Protein AF-A0A416F1U1-F1 (afdb_monomer_lite)

Secondary structure (DSSP, 8-state):
-TTSGGGEEEETT-SSHHHHHHHHHHTS-TT----HHHHTT--HHHHHHHHHHHS-EEEEBTEEEEE--

Foldseek 3Di:
DPPQPVQKDFQQVAQALLSVLLCVQDPVCVVHHDPPVCSVVDPSVVVSVVCVVVFPWDHDPRGIMTGHD

Radius of gyration: 12.72 Å; chains: 1; bounding box: 35×28×27 Å

Sequence (69 aa):
LCEHEDDIICHSGCDDMADVARYYLEESGQLGELPAHLQNYIDYAAYGRDMELEGTFVVTNHGVYEILR

Structure (mmCIF, N/CA/C/O backbone):
data_AF-A0A416F1U1-F1
#
_entry.id   AF-A0A416F1U1-F1
#
loop_
_atom_site.group_PDB
_atom_site.id
_atom_site.type_symbol
_atom_site.label_atom_id
_atom_site.label_alt_id
_atom_site.label_comp_id
_atom_site.label_asym_id
_atom_site.label_entity_id
_atom_site.label_seq_id
_atom_site.pdbx_PDB_ins_code
_atom_site.Cartn_x
_atom_site.Cartn_y
_atom_site.Cartn_z
_atom_site.occupancy
_atom_site.B_iso_or_equiv
_atom_site.auth_seq_id
_atom_site.auth_comp_id
_atom_site.auth_asym_id
_atom_site.auth_atom_id
_atom_site.pdbx_PDB_model_num
ATOM 1 N N . LEU A 1 1 ? 19.338 -6.538 -14.589 1.00 56.03 1 LEU A N 1
ATOM 2 C CA . LEU A 1 1 ? 18.675 -6.908 -13.315 1.00 56.03 1 LEU A CA 1
ATOM 3 C C . LEU A 1 1 ? 19.198 -6.051 -12.158 1.00 56.03 1 LEU A C 1
ATOM 5 O O . LEU A 1 1 ? 18.361 -5.454 -11.516 1.00 56.03 1 LEU A O 1
ATOM 9 N N . CYS A 1 2 ? 20.517 -5.877 -11.961 1.00 60.00 2 CYS A N 1
ATOM 10 C CA . CYS A 1 2 ? 21.082 -4.998 -10.906 1.00 60.00 2 CYS A CA 1
ATOM 11 C C . CYS A 1 2 ? 21.054 -3.474 -11.158 1.00 60.00 2 CYS A C 1
ATOM 13 O O . CYS A 1 2 ? 21.483 -2.733 -10.289 1.00 60.00 2 CYS A O 1
ATOM 15 N N . GLU A 1 3 ? 20.620 -2.976 -12.317 1.00 70.94 3 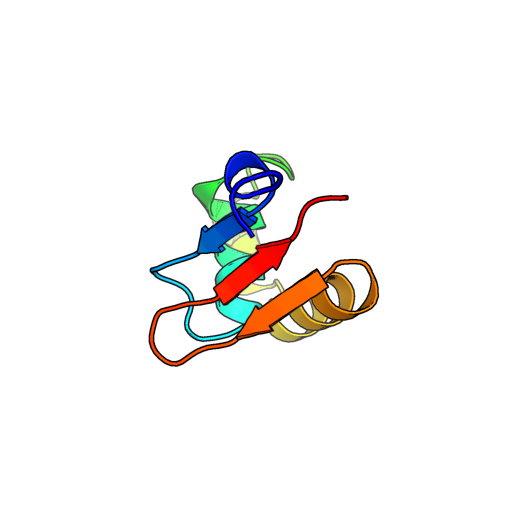GLU A N 1
ATOM 16 C CA . GLU A 1 3 ? 20.662 -1.522 -12.588 1.00 70.94 3 GLU A CA 1
ATOM 17 C C . GLU A 1 3 ? 19.471 -0.749 -11.998 1.00 70.94 3 GLU A C 1
ATOM 19 O O . GLU A 1 3 ? 19.525 0.471 -11.950 1.00 70.94 3 GLU A O 1
ATOM 24 N N . HIS A 1 4 ? 18.431 -1.451 -11.532 1.00 75.12 4 HIS A N 1
ATOM 25 C CA . HIS A 1 4 ? 17.160 -0.871 -11.071 1.00 75.12 4 HIS A CA 1
ATOM 26 C C . HIS A 1 4 ? 16.731 -1.402 -9.698 1.00 75.12 4 HIS A C 1
ATOM 28 O O . HIS A 1 4 ? 15.553 -1.388 -9.362 1.00 75.12 4 HIS A O 1
ATOM 34 N N . GLU A 1 5 ? 17.662 -1.954 -8.916 1.00 74.12 5 GLU A N 1
ATOM 35 C CA . GLU A 1 5 ? 17.334 -2.483 -7.584 1.00 74.12 5 GLU A CA 1
ATOM 36 C C . GLU A 1 5 ? 16.863 -1.365 -6.641 1.00 74.12 5 GLU A C 1
ATOM 38 O O . GLU A 1 5 ? 15.911 -1.561 -5.891 1.00 74.12 5 GLU A O 1
ATOM 43 N N . ASP A 1 6 ? 17.453 -0.172 -6.767 1.00 81.19 6 ASP A N 1
ATOM 44 C CA . ASP A 1 6 ? 17.060 1.028 -6.019 1.00 81.19 6 ASP A CA 1
ATOM 45 C C . ASP A 1 6 ? 15.666 1.559 -6.414 1.00 81.19 6 ASP A C 1
ATOM 47 O O . ASP A 1 6 ? 15.065 2.329 -5.666 1.00 81.19 6 ASP A O 1
ATOM 51 N N . ASP A 1 7 ? 15.130 1.120 -7.560 1.00 88.12 7 ASP A N 1
ATOM 52 C CA 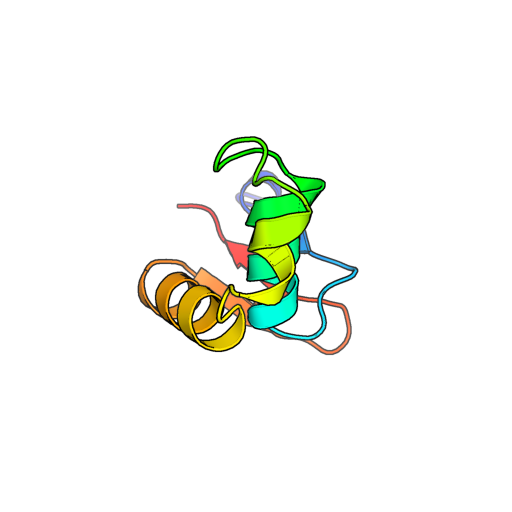. ASP A 1 7 ? 13.806 1.507 -8.055 1.00 88.12 7 ASP A CA 1
ATOM 53 C C . ASP A 1 7 ? 12.697 0.576 -7.527 1.00 88.12 7 ASP A C 1
ATOM 55 O O . ASP A 1 7 ? 11.541 0.701 -7.927 1.00 88.12 7 ASP A O 1
ATOM 59 N N . ILE A 1 8 ? 13.012 -0.387 -6.651 1.00 90.25 8 ILE A N 1
ATOM 60 C CA . ILE A 1 8 ? 12.035 -1.343 -6.116 1.00 90.25 8 ILE A CA 1
ATOM 61 C C . ILE A 1 8 ? 11.793 -1.077 -4.629 1.00 90.25 8 ILE A C 1
ATOM 63 O O . ILE A 1 8 ? 12.678 -1.261 -3.793 1.00 90.25 8 ILE A O 1
ATOM 67 N N . ILE A 1 9 ? 10.554 -0.732 -4.274 1.00 91.25 9 ILE A N 1
ATOM 68 C CA . ILE A 1 9 ? 10.106 -0.666 -2.879 1.00 91.25 9 ILE A CA 1
ATOM 69 C C . ILE A 1 9 ? 9.517 -2.022 -2.480 1.00 91.25 9 ILE A C 1
ATOM 71 O O . ILE A 1 9 ? 8.676 -2.584 -3.180 1.00 91.25 9 ILE A O 1
ATOM 75 N N . CYS A 1 10 ? 9.951 -2.551 -1.335 1.00 92.69 10 CYS A N 1
ATOM 76 C CA . CYS A 1 10 ? 9.446 -3.798 -0.765 1.00 92.69 10 CYS A CA 1
ATOM 77 C C . CYS A 1 10 ? 8.530 -3.517 0.434 1.00 92.69 10 CYS A C 1
ATOM 79 O O . CYS A 1 10 ? 9.002 -3.135 1.508 1.00 92.69 10 CYS A O 1
ATOM 81 N N . HIS A 1 11 ? 7.234 -3.775 0.266 1.00 93.00 11 HIS A N 1
ATOM 82 C CA . HIS A 1 11 ? 6.217 -3.720 1.317 1.00 93.00 11 HIS A CA 1
ATOM 83 C C . HIS A 1 11 ? 6.084 -5.104 1.970 1.00 93.00 11 HIS A C 1
ATOM 85 O O . HIS A 1 11 ? 5.131 -5.847 1.739 1.00 93.00 11 HIS A O 1
ATOM 91 N N . SER A 1 12 ? 7.092 -5.485 2.762 1.00 88.44 12 SER A N 1
ATOM 92 C CA . SER A 1 12 ? 7.256 -6.847 3.308 1.00 88.44 12 SER A CA 1
ATOM 93 C C . SER A 1 12 ? 6.207 -7.277 4.343 1.00 88.44 12 SER A C 1
ATOM 95 O O . SER A 1 12 ? 6.113 -8.463 4.649 1.00 88.44 12 SER A O 1
ATOM 97 N N . GLY A 1 13 ? 5.431 -6.335 4.886 1.00 89.69 13 GLY A N 1
ATOM 98 C CA . GLY A 1 13 ? 4.315 -6.596 5.803 1.00 89.69 13 GLY A CA 1
ATOM 99 C C . GLY A 1 13 ? 2.933 -6.541 5.149 1.00 89.69 13 GLY A C 1
ATOM 100 O O . GLY A 1 13 ? 1.941 -6.590 5.867 1.00 89.69 13 GLY A O 1
ATOM 101 N N . CYS A 1 14 ? 2.862 -6.377 3.826 1.00 94.75 14 CYS A N 1
ATOM 102 C CA . CYS A 1 14 ? 1.607 -6.283 3.085 1.00 94.75 14 CYS A CA 1
ATOM 103 C C . CYS A 1 14 ? 1.353 -7.583 2.321 1.00 94.75 14 CYS A C 1
ATOM 105 O O . CYS A 1 14 ? 2.191 -7.979 1.508 1.00 94.75 14 CYS A O 1
ATOM 107 N N . ASP A 1 15 ? 0.202 -8.217 2.551 1.00 95.38 15 ASP A N 1
ATOM 108 C CA . ASP A 1 15 ? -0.186 -9.441 1.837 1.00 95.38 15 ASP A CA 1
ATOM 109 C C . ASP A 1 15 ? -0.941 -9.121 0.535 1.00 95.38 15 ASP A C 1
ATOM 111 O O . ASP A 1 15 ? -0.933 -9.907 -0.416 1.00 95.38 15 ASP A O 1
ATOM 115 N N . ASP A 1 16 ? -1.574 -7.948 0.472 1.00 96.31 16 ASP A N 1
ATOM 116 C CA . ASP A 1 16 ? -2.312 -7.461 -0.686 1.00 96.31 16 ASP A CA 1
ATOM 117 C C . ASP A 1 16 ? -2.227 -5.931 -0.846 1.00 96.31 16 ASP A C 1
ATOM 119 O O . ASP A 1 16 ? -1.595 -5.215 -0.066 1.00 96.31 16 ASP A O 1
ATOM 123 N N . MET A 1 17 ? -2.873 -5.411 -1.892 1.00 96.75 17 MET A N 1
ATOM 124 C CA . MET A 1 17 ? -2.901 -3.974 -2.176 1.00 96.75 17 MET A CA 1
ATOM 125 C C . MET A 1 17 ? -3.704 -3.154 -1.156 1.00 96.75 17 MET A C 1
ATOM 127 O O . MET A 1 17 ? -3.486 -1.947 -1.060 1.00 96.75 17 MET A O 1
ATOM 131 N N . ALA A 1 18 ? -4.613 -3.765 -0.388 1.00 96.12 18 ALA A N 1
ATOM 132 C CA . ALA A 1 18 ? -5.328 -3.065 0.675 1.00 96.12 18 ALA A CA 1
ATOM 133 C C . ALA A 1 18 ? -4.408 -2.810 1.878 1.00 96.12 18 ALA A C 1
ATOM 135 O O . ALA A 1 18 ? -4.487 -1.745 2.495 1.00 96.12 18 ALA A O 1
ATOM 136 N N . ASP A 1 19 ? -3.501 -3.741 2.177 1.00 95.12 19 ASP A N 1
ATOM 137 C CA . ASP A 1 19 ? -2.461 -3.528 3.182 1.00 95.12 19 ASP A CA 1
ATOM 138 C C . ASP A 1 19 ? -1.468 -2.448 2.747 1.00 95.12 19 ASP A C 1
ATOM 140 O O . ASP A 1 19 ? -1.153 -1.565 3.546 1.00 95.12 19 ASP A O 1
ATOM 144 N N . VAL A 1 20 ? -1.058 -2.439 1.471 1.00 94.44 20 VAL A N 1
ATOM 145 C CA . VAL A 1 20 ? -0.209 -1.361 0.929 1.00 94.44 20 VAL A CA 1
ATOM 146 C C . VAL A 1 20 ? -0.921 -0.011 1.054 1.00 94.44 20 VAL A C 1
ATOM 148 O O . VAL A 1 20 ? -0.352 0.947 1.574 1.00 94.44 20 VAL A O 1
ATOM 151 N N . ALA A 1 21 ? -2.192 0.069 0.657 1.00 93.69 21 ALA A N 1
ATOM 152 C CA . ALA A 1 21 ? -2.999 1.280 0.796 1.00 93.69 21 ALA A CA 1
ATOM 153 C C . ALA A 1 21 ? -3.084 1.771 2.253 1.00 93.69 21 ALA A C 1
ATOM 155 O O . ALA A 1 21 ? -2.983 2.974 2.513 1.00 93.69 21 ALA A O 1
ATOM 156 N N . ARG A 1 22 ? -3.238 0.848 3.211 1.00 91.69 22 ARG A N 1
ATOM 157 C CA . ARG A 1 22 ? -3.237 1.167 4.644 1.00 91.69 22 ARG A CA 1
ATOM 158 C C . ARG A 1 22 ? -1.882 1.703 5.095 1.00 91.69 22 ARG A C 1
ATOM 160 O O . ARG A 1 22 ? -1.836 2.760 5.719 1.00 91.69 22 ARG A O 1
ATOM 167 N N . TYR A 1 23 ? -0.794 1.031 4.723 1.00 91.38 23 TYR A N 1
ATOM 168 C CA . TYR A 1 23 ? 0.572 1.451 5.036 1.00 91.38 23 TYR A CA 1
ATOM 169 C C . TYR A 1 23 ? 0.863 2.873 4.530 1.00 91.38 23 TYR A C 1
ATOM 171 O O . TYR A 1 23 ? 1.374 3.715 5.273 1.00 91.38 23 TYR A O 1
ATOM 179 N N . TYR A 1 24 ? 0.461 3.187 3.297 1.00 88.50 24 TYR A N 1
ATOM 180 C CA . TYR A 1 24 ? 0.630 4.520 2.717 1.00 88.50 24 TYR A CA 1
ATOM 181 C C . TYR A 1 24 ? -0.130 5.610 3.493 1.00 88.50 24 TYR A C 1
ATOM 183 O O . TYR A 1 24 ? 0.415 6.691 3.727 1.00 88.50 24 TYR A O 1
ATOM 191 N N . LEU A 1 25 ? -1.363 5.332 3.920 1.00 85.75 25 LEU A N 1
ATOM 192 C CA . LEU A 1 25 ? -2.220 6.299 4.616 1.00 85.75 25 LEU A CA 1
ATOM 193 C C . LEU A 1 25 ? -1.891 6.469 6.105 1.00 85.75 25 LEU A C 1
ATOM 195 O O . LEU A 1 25 ? -2.030 7.570 6.636 1.00 85.75 25 LEU A O 1
ATOM 199 N N . GLU A 1 26 ? -1.490 5.395 6.780 1.00 82.12 26 GLU A N 1
ATOM 200 C CA . GLU A 1 26 ? -1.344 5.374 8.239 1.00 82.12 26 GLU A CA 1
ATOM 201 C C . GL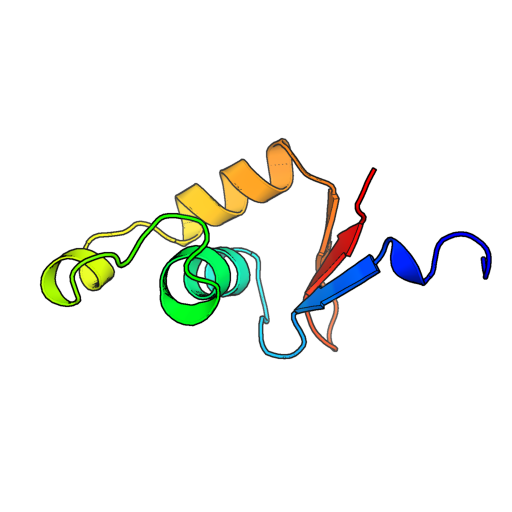U A 1 26 ? 0.115 5.467 8.695 1.00 82.12 26 GLU A C 1
ATOM 203 O O . GLU A 1 26 ? 0.400 6.158 9.673 1.00 82.12 26 GLU A O 1
ATOM 208 N N . GLU A 1 27 ? 1.042 4.810 7.992 1.00 73.19 27 GLU A N 1
ATOM 209 C CA . GLU A 1 27 ? 2.424 4.634 8.458 1.00 73.19 27 GLU A CA 1
ATOM 210 C C . GLU A 1 27 ? 3.437 5.477 7.675 1.00 73.19 27 GLU A C 1
ATOM 212 O O . GLU A 1 27 ? 4.390 5.995 8.259 1.00 73.19 27 GLU A O 1
ATOM 217 N N . SER A 1 28 ? 3.227 5.676 6.369 1.00 68.94 28 SER A N 1
ATOM 218 C CA . SER A 1 28 ? 4.151 6.463 5.536 1.00 68.94 28 SER A CA 1
ATOM 219 C C . SER A 1 28 ? 3.987 7.981 5.709 1.00 68.94 28 SER A C 1
ATOM 221 O O . SER A 1 28 ? 4.903 8.750 5.409 1.00 68.94 28 SER A O 1
ATOM 223 N N . GLY A 1 29 ? 2.803 8.427 6.152 1.00 63.69 29 GLY A N 1
ATOM 224 C CA . GLY A 1 29 ? 2.444 9.842 6.287 1.00 63.69 29 GLY A CA 1
ATOM 225 C C . GLY A 1 29 ? 2.353 10.625 4.967 1.00 63.69 29 GLY A C 1
ATOM 226 O O . GLY A 1 29 ? 2.129 11.836 5.000 1.00 63.69 29 GLY A O 1
ATOM 227 N N . GLN A 1 30 ? 2.501 9.978 3.802 1.00 62.00 30 GLN A N 1
ATOM 228 C CA . GLN A 1 30 ? 2.542 10.652 2.495 1.00 62.00 30 GLN A CA 1
ATOM 229 C C . GLN A 1 30 ? 1.232 11.354 2.104 1.00 62.00 30 GLN A C 1
ATOM 231 O O . GLN A 1 30 ? 1.261 12.300 1.318 1.00 62.00 30 GLN A O 1
ATOM 236 N N . LEU A 1 31 ? 0.096 10.945 2.674 1.00 60.84 31 LEU A N 1
ATOM 237 C CA . LEU A 1 31 ? -1.220 11.558 2.440 1.00 60.84 31 LEU A CA 1
ATOM 238 C C . LEU A 1 31 ? -1.670 12.500 3.572 1.00 60.84 31 LEU A C 1
ATOM 240 O O . LEU A 1 31 ? -2.806 12.975 3.571 1.00 60.84 31 LEU A O 1
ATOM 244 N N . GLY A 1 32 ? -0.764 12.823 4.503 1.00 62.78 32 GLY A N 1
ATOM 245 C CA . GLY A 1 32 ? -1.053 13.584 5.719 1.00 62.78 32 GLY A CA 1
ATOM 246 C C . GLY A 1 32 ? -1.565 12.695 6.855 1.00 62.78 32 GLY A C 1
ATOM 247 O O . GLY A 1 32 ? -2.044 11.589 6.624 1.00 62.78 32 GLY A O 1
ATOM 248 N N . GLU A 1 33 ? -1.451 13.167 8.101 1.00 69.12 33 GLU A N 1
ATOM 249 C CA . GLU A 1 33 ? -1.959 12.438 9.272 1.00 69.12 33 GLU A CA 1
ATOM 250 C C . GLU A 1 33 ? -3.487 12.334 9.200 1.00 69.12 33 GLU A C 1
ATOM 252 O O . GLU A 1 33 ? -4.219 13.250 9.592 1.00 69.12 33 GLU A O 1
ATOM 257 N N . LEU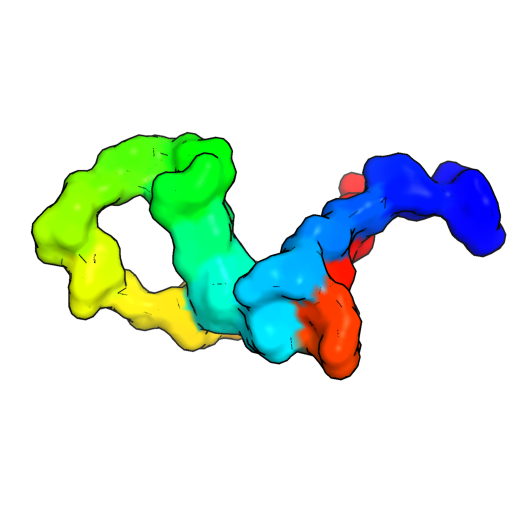 A 1 34 ? -3.986 11.213 8.682 1.00 76.19 34 LEU A N 1
ATOM 258 C CA . LEU A 1 34 ? -5.406 10.918 8.701 1.00 76.19 34 LEU A CA 1
ATOM 259 C C . LEU A 1 34 ? -5.854 10.753 10.163 1.00 76.19 34 LEU A C 1
ATOM 261 O O . LEU A 1 34 ? -5.333 9.880 10.866 1.00 76.19 34 LEU A O 1
ATOM 265 N N . PRO A 1 35 ? -6.836 11.541 10.643 1.00 81.81 35 PRO A N 1
ATOM 266 C CA . PRO A 1 35 ? -7.324 11.407 12.006 1.00 81.81 35 PRO A CA 1
ATOM 267 C C . PRO A 1 35 ? -7.763 9.970 12.298 1.00 81.81 35 PRO A C 1
ATOM 269 O O . PRO A 1 35 ? -8.532 9.392 11.532 1.00 81.81 35 PRO A O 1
ATOM 272 N N . ALA A 1 36 ? -7.356 9.421 13.446 1.00 80.38 36 ALA A N 1
ATOM 273 C CA . ALA A 1 36 ? -7.623 8.023 13.814 1.00 80.38 36 ALA A CA 1
ATOM 274 C C . ALA A 1 36 ? -9.110 7.625 13.741 1.00 80.38 36 ALA A C 1
ATOM 276 O O . ALA A 1 36 ? -9.458 6.484 13.454 1.00 80.38 36 ALA A O 1
ATOM 277 N N . HIS A 1 37 ? -10.018 8.579 13.961 1.00 83.31 37 HIS A N 1
ATOM 278 C CA . HIS A 1 37 ? -11.457 8.332 13.875 1.00 83.31 37 HIS A CA 1
ATOM 279 C C . HIS A 1 37 ? -11.982 8.176 12.436 1.00 83.31 37 HIS A C 1
ATOM 281 O O . HIS A 1 37 ? -13.080 7.653 12.266 1.00 83.31 37 HIS A O 1
ATOM 287 N N . LEU A 1 38 ? -11.230 8.615 11.420 1.00 84.81 38 LEU A N 1
ATOM 288 C CA . LEU A 1 38 ? -11.576 8.484 10.001 1.00 84.81 38 LEU A CA 1
ATOM 289 C C . LEU A 1 38 ? -10.963 7.243 9.342 1.00 84.81 38 LEU A C 1
ATOM 291 O O . LEU A 1 38 ? -11.525 6.773 8.360 1.00 84.81 38 LEU A O 1
ATOM 295 N N . GLN A 1 39 ? -9.885 6.677 9.900 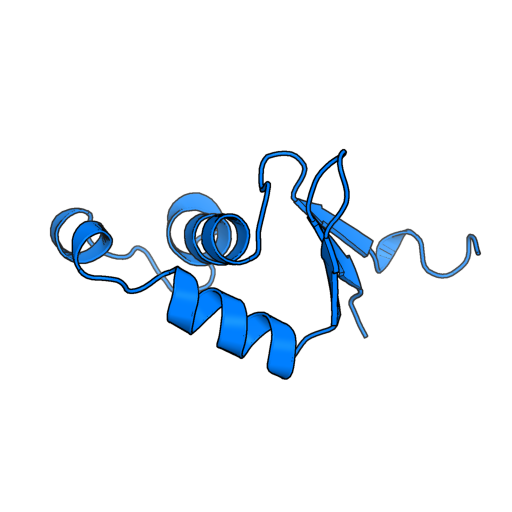1.00 85.38 39 GLN A N 1
ATOM 296 C CA . GLN A 1 39 ? -9.215 5.468 9.382 1.00 85.38 39 GLN A CA 1
ATOM 297 C C . GLN A 1 39 ? -10.207 4.315 9.141 1.00 85.38 39 GLN A C 1
ATOM 299 O O . GLN A 1 39 ? -10.250 3.725 8.068 1.00 85.38 39 GLN A O 1
ATOM 304 N N . ASN A 1 40 ? -11.119 4.078 10.090 1.00 86.75 40 ASN A N 1
ATOM 305 C CA . ASN A 1 40 ? -12.126 3.009 9.997 1.00 86.75 40 ASN A CA 1
ATOM 306 C C . ASN A 1 40 ? -13.212 3.223 8.923 1.00 86.75 40 ASN A C 1
ATOM 308 O O . ASN A 1 40 ? -14.053 2.346 8.731 1.00 86.75 40 ASN A O 1
ATOM 312 N N . TYR A 1 41 ? -13.243 4.384 8.265 1.00 90.81 41 TYR A N 1
ATOM 313 C CA . TYR A 1 41 ? -14.207 4.706 7.208 1.00 90.81 41 TYR A CA 1
ATOM 314 C C . TYR A 1 41 ? -13.591 4.661 5.807 1.00 90.81 41 TYR A C 1
ATOM 316 O O . TYR A 1 41 ? -14.300 4.903 4.830 1.00 90.81 41 TYR A O 1
ATOM 324 N N . ILE A 1 42 ? -12.293 4.367 5.698 1.00 89.75 42 ILE A N 1
ATOM 325 C CA . ILE A 1 42 ? -11.620 4.248 4.409 1.00 89.75 42 ILE A CA 1
ATOM 326 C C . ILE A 1 42 ? -11.831 2.854 3.830 1.00 89.75 42 ILE A C 1
ATOM 328 O O . ILE A 1 42 ? -11.618 1.835 4.485 1.00 89.75 42 ILE A O 1
ATOM 332 N N . ASP A 1 43 ? -12.208 2.822 2.556 1.00 94.69 43 ASP A N 1
ATOM 333 C CA . ASP A 1 43 ? -12.198 1.607 1.753 1.00 94.69 43 ASP A CA 1
ATOM 334 C C . ASP A 1 43 ? -10.790 1.381 1.181 1.00 94.69 43 ASP A C 1
ATOM 336 O O . ASP A 1 43 ? -10.463 1.800 0.068 1.00 94.69 43 ASP A O 1
ATOM 340 N N . TYR A 1 44 ? -9.931 0.743 1.981 1.00 93.94 44 TYR A N 1
ATOM 341 C CA . TYR A 1 44 ? -8.549 0.444 1.592 1.00 93.94 44 TYR A CA 1
ATOM 342 C C . TYR A 1 44 ? -8.465 -0.498 0.386 1.00 93.94 44 TYR A C 1
ATOM 344 O O . TYR A 1 44 ? -7.506 -0.423 -0.374 1.00 93.94 44 TYR A O 1
ATOM 352 N N . ALA A 1 45 ? -9.470 -1.353 0.170 1.00 95.94 45 ALA A N 1
ATOM 353 C CA . ALA A 1 45 ? -9.498 -2.249 -0.980 1.00 95.94 45 ALA A CA 1
ATOM 354 C C . ALA A 1 45 ? -9.756 -1.477 -2.280 1.00 95.94 45 ALA A C 1
ATOM 356 O O . ALA A 1 45 ? -9.077 -1.707 -3.282 1.00 95.94 45 ALA A O 1
ATOM 357 N N . ALA A 1 46 ? -10.702 -0.532 -2.265 1.00 96.56 46 ALA A N 1
ATOM 358 C CA . ALA A 1 46 ? -10.925 0.360 -3.399 1.00 96.56 46 ALA A CA 1
ATOM 359 C C . ALA A 1 46 ? -9.690 1.226 -3.679 1.00 96.56 46 ALA A C 1
ATOM 361 O O . ALA A 1 46 ? -9.265 1.310 -4.830 1.00 96.56 46 ALA A O 1
ATOM 362 N N . TYR A 1 47 ? -9.084 1.805 -2.638 1.00 93.75 47 TYR A N 1
ATOM 363 C CA . TYR A 1 47 ? -7.905 2.649 -2.814 1.00 93.75 47 TYR A CA 1
ATOM 364 C C . TYR A 1 47 ? -6.690 1.862 -3.331 1.00 93.75 47 TYR A C 1
ATOM 366 O O . TYR A 1 47 ? -6.059 2.275 -4.300 1.00 93.75 47 TYR A O 1
ATOM 374 N N . GLY A 1 48 ? -6.415 0.684 -2.764 1.00 95.62 48 GLY A N 1
ATOM 375 C CA . GLY A 1 48 ? -5.338 -0.197 -3.221 1.00 95.62 48 GLY A CA 1
ATOM 376 C C . GLY A 1 48 ? -5.519 -0.674 -4.663 1.00 95.62 48 GLY A C 1
ATOM 377 O O . GLY A 1 48 ? -4.548 -0.757 -5.413 1.00 95.62 48 GLY A O 1
ATOM 378 N N . ARG A 1 49 ? -6.761 -0.926 -5.094 1.00 96.25 49 ARG A N 1
ATOM 379 C CA . ARG A 1 49 ? -7.057 -1.232 -6.501 1.00 96.25 49 ARG A CA 1
ATOM 380 C C . ARG A 1 49 ? -6.716 -0.057 -7.414 1.00 96.25 49 ARG A C 1
ATOM 382 O O . ARG A 1 49 ? -6.144 -0.265 -8.478 1.00 96.25 49 ARG A O 1
ATOM 389 N N . ASP A 1 50 ? -7.078 1.159 -7.020 1.00 95.81 50 ASP A N 1
ATOM 390 C CA . ASP A 1 50 ? -6.787 2.348 -7.820 1.00 95.81 50 ASP A CA 1
ATOM 391 C C . ASP A 1 50 ? -5.262 2.593 -7.888 1.00 95.81 50 ASP A C 1
ATOM 393 O O . ASP A 1 50 ? -4.738 2.871 -8.966 1.00 95.81 50 ASP A O 1
ATOM 397 N N . MET A 1 51 ? -4.525 2.343 -6.796 1.00 93.75 51 MET A N 1
ATOM 398 C CA . MET A 1 51 ? -3.053 2.334 -6.798 1.00 93.75 51 MET A CA 1
ATOM 399 C C . MET A 1 51 ? -2.468 1.307 -7.776 1.00 93.75 51 MET A C 1
ATOM 401 O O . MET A 1 51 ? -1.534 1.623 -8.509 1.00 93.75 51 MET A O 1
ATOM 405 N N . GLU A 1 52 ? -3.009 0.088 -7.818 1.00 94.44 52 GLU A N 1
ATOM 406 C CA . GLU A 1 52 ? -2.550 -0.956 -8.745 1.00 94.44 52 GLU A CA 1
ATOM 407 C C . GLU A 1 52 ? -2.771 -0.565 -10.215 1.00 94.44 52 GLU A C 1
ATOM 409 O O . GLU A 1 52 ? -1.948 -0.887 -11.073 1.00 94.44 52 GLU A O 1
ATOM 414 N N . LEU A 1 53 ? -3.857 0.159 -10.506 1.00 94.75 53 LEU A N 1
ATOM 415 C CA . LEU A 1 53 ? -4.170 0.645 -11.852 1.00 94.75 53 LEU A CA 1
ATOM 416 C C . LEU A 1 53 ? -3.232 1.769 -12.316 1.00 94.75 53 LEU A C 1
ATOM 418 O O . LEU A 1 53 ? -2.942 1.861 -13.511 1.00 94.75 53 LEU A O 1
ATOM 422 N N . GLU A 1 54 ? -2.788 2.629 -11.401 1.00 93.69 54 GLU A N 1
ATOM 423 C CA . GLU A 1 54 ? -1.935 3.784 -11.710 1.00 93.69 54 GLU A CA 1
ATOM 424 C C . GLU A 1 54 ? -0.433 3.465 -11.622 1.00 93.69 54 GLU A C 1
ATOM 426 O O . GLU A 1 54 ? 0.371 4.049 -12.355 1.00 93.69 54 GLU A O 1
ATOM 431 N N . GLY A 1 55 ? -0.050 2.534 -10.745 1.00 93.31 55 GLY A N 1
ATOM 432 C CA . GLY A 1 55 ? 1.333 2.174 -10.450 1.00 93.31 55 GLY A CA 1
ATOM 433 C C . GLY A 1 55 ? 1.805 0.875 -11.103 1.00 93.31 55 GLY A C 1
ATOM 434 O O . GLY A 1 55 ? 1.313 0.418 -12.134 1.00 93.31 55 GLY A O 1
ATOM 435 N N . THR A 1 56 ? 2.852 0.280 -10.538 1.00 95.56 56 THR A N 1
ATOM 436 C CA . THR A 1 56 ? 3.329 -1.049 -10.938 1.00 95.56 56 THR A CA 1
ATOM 437 C C . THR A 1 56 ? 3.648 -1.841 -9.685 1.00 95.56 56 THR A C 1
ATOM 439 O O . THR A 1 56 ? 4.690 -1.640 -9.068 1.00 95.56 56 THR A O 1
ATOM 442 N N . PHE A 1 57 ? 2.736 -2.743 -9.333 1.00 95.75 57 PHE A N 1
ATOM 443 C CA . PHE A 1 57 ? 2.821 -3.566 -8.136 1.00 9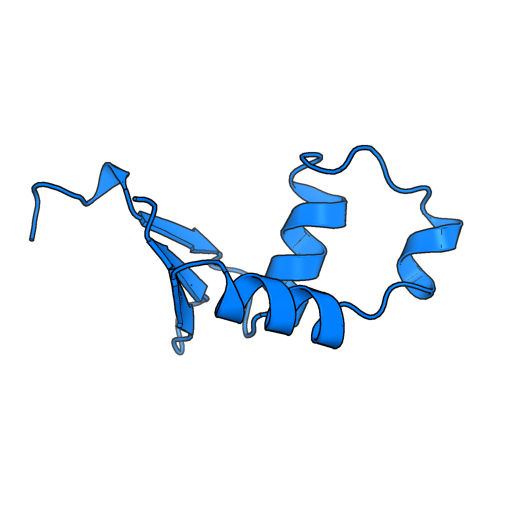5.75 57 PHE A CA 1
ATOM 444 C C . PHE A 1 57 ? 2.870 -5.051 -8.498 1.00 95.75 57 PHE A C 1
ATOM 446 O O . PHE A 1 57 ? 2.251 -5.499 -9.464 1.00 95.75 57 PHE A O 1
ATOM 453 N N . VAL A 1 58 ? 3.629 -5.818 -7.721 1.00 95.25 58 VAL A N 1
ATOM 454 C CA . VAL A 1 58 ? 3.758 -7.268 -7.850 1.00 95.25 58 VAL A CA 1
ATOM 455 C C . VAL A 1 58 ? 3.494 -7.893 -6.487 1.00 95.25 58 VAL A C 1
ATOM 457 O O . VAL A 1 58 ? 4.315 -7.793 -5.576 1.00 95.25 58 VAL A O 1
ATOM 460 N N . VAL A 1 59 ? 2.345 -8.552 -6.358 1.00 94.56 59 VAL A N 1
ATOM 461 C CA . VAL A 1 59 ? 1.962 -9.286 -5.146 1.00 94.56 59 VAL A CA 1
ATOM 462 C C . VAL A 1 59 ? 2.629 -10.661 -5.147 1.00 94.56 59 VAL A C 1
ATOM 464 O O . VAL A 1 59 ? 2.557 -11.403 -6.132 1.00 94.56 59 VAL A O 1
ATOM 467 N N . THR A 1 60 ? 3.288 -11.016 -4.045 1.00 93.50 60 THR A N 1
ATOM 468 C CA . THR A 1 60 ? 3.992 -12.295 -3.885 1.00 93.50 60 THR A CA 1
ATOM 469 C C . THR A 1 60 ? 3.729 -12.903 -2.508 1.00 93.50 60 THR A C 1
ATOM 471 O O . THR A 1 60 ? 3.258 -12.231 -1.600 1.00 93.50 60 THR A O 1
ATOM 474 N N . ASN A 1 61 ? 4.141 -14.158 -2.303 1.00 91.06 61 ASN A N 1
ATOM 475 C CA . ASN A 1 61 ? 4.100 -14.803 -0.981 1.00 91.06 61 ASN A CA 1
ATOM 476 C C . ASN A 1 61 ? 5.083 -14.196 0.048 1.00 91.06 61 ASN A C 1
ATOM 478 O O . ASN A 1 61 ? 5.154 -14.679 1.176 1.00 91.06 61 ASN A O 1
ATOM 482 N N . HIS A 1 62 ? 5.899 -13.214 -0.347 1.00 90.69 62 HIS A N 1
ATOM 483 C CA . HIS A 1 62 ? 6.906 -12.561 0.496 1.00 90.69 62 HIS A CA 1
ATOM 484 C C . HIS A 1 62 ? 6.669 -11.050 0.638 1.00 90.69 62 HIS A C 1
ATOM 486 O O . HIS A 1 62 ? 7.574 -10.328 1.053 1.00 90.69 62 HIS A O 1
ATOM 492 N N . GLY A 1 63 ? 5.469 -10.585 0.289 1.00 93.62 63 GLY A N 1
ATOM 493 C CA . GLY A 1 63 ? 5.075 -9.183 0.338 1.00 93.62 63 GLY A CA 1
ATOM 494 C C . GLY A 1 63 ? 4.717 -8.618 -1.034 1.00 93.62 63 GLY A C 1
ATOM 495 O O . GLY A 1 63 ? 4.761 -9.321 -2.058 1.00 93.62 63 GLY A O 1
ATOM 496 N N . VAL A 1 64 ? 4.394 -7.327 -1.048 1.00 96.31 64 VAL A N 1
ATOM 497 C CA . VAL A 1 64 ? 4.099 -6.572 -2.270 1.00 96.31 64 VAL A CA 1
ATOM 498 C C . VAL A 1 64 ? 5.307 -5.735 -2.674 1.00 96.31 64 VAL A C 1
ATOM 500 O O . VAL A 1 64 ? 5.877 -5.008 -1.864 1.00 96.31 64 VAL A O 1
ATOM 503 N N . TYR A 1 65 ? 5.690 -5.818 -3.943 1.00 94.88 65 TYR A N 1
ATOM 504 C CA . TYR A 1 65 ? 6.781 -5.029 -4.507 1.00 94.88 65 TYR A CA 1
ATOM 505 C C . TYR A 1 65 ? 6.232 -3.951 -5.422 1.00 94.88 65 TYR A C 1
ATOM 507 O O . TYR A 1 65 ? 5.428 -4.241 -6.304 1.00 94.88 65 TYR A O 1
ATOM 515 N N . GLU A 1 66 ? 6.698 -2.727 -5.243 1.00 94.75 66 GLU A N 1
ATOM 516 C CA . GLU A 1 66 ? 6.370 -1.587 -6.085 1.00 94.75 66 GLU A CA 1
ATOM 517 C C . GLU A 1 66 ? 7.586 -1.207 -6.923 1.00 94.75 66 GLU A C 1
ATOM 519 O O . GLU A 1 66 ? 8.696 -1.101 -6.404 1.00 94.75 66 GLU A O 1
ATOM 524 N N . ILE A 1 67 ? 7.377 -1.025 -8.223 1.00 93.19 67 ILE A N 1
ATOM 525 C CA . ILE A 1 67 ? 8.427 -0.664 -9.175 1.00 93.19 67 ILE A CA 1
ATOM 526 C C . ILE A 1 67 ? 8.255 0.813 -9.525 1.00 93.19 67 ILE A C 1
ATOM 528 O O . ILE A 1 67 ? 7.310 1.188 -10.225 1.00 93.19 67 ILE A O 1
ATOM 532 N N . LEU A 1 68 ? 9.182 1.633 -9.043 1.00 88.50 68 LEU A N 1
ATOM 533 C CA . LEU A 1 68 ? 9.284 3.052 -9.349 1.00 88.50 68 LEU A CA 1
ATOM 534 C C . LEU A 1 68 ? 9.745 3.230 -10.806 1.00 88.50 68 LEU A C 1
ATOM 536 O O . LEU A 1 68 ? 10.546 2.450 -11.324 1.00 88.50 68 LEU A O 1
ATOM 540 N N . ARG A 1 69 ? 9.194 4.232 -11.494 1.00 74.69 69 ARG A N 1
ATOM 541 C CA . ARG A 1 69 ? 9.532 4.592 -12.880 1.00 74.69 69 ARG A CA 1
ATOM 542 C C . ARG A 1 69 ? 10.114 5.990 -12.966 1.00 74.69 69 ARG A C 1
ATOM 544 O O . ARG A 1 69 ? 9.679 6.847 -12.166 1.00 74.69 69 ARG A O 1
#

pLDDT: mean 86.92, std 10.85, range [56.03, 96.75]